Protein AF-A0A6P0I431-F1 (afdb_monomer)

Secondary structure (DSSP, 8-state):
----BTTEEEEEEEEE-SSEEEEEEEETTT--EEEEEEESSSS--HHHHT-

Sequence (51 aa):
MSVKLPGYQITQKLYEGTRTLVYRGIRATDSQTVVLKFMRNEYPTFNELLQ

Structure (mmCIF, N/CA/C/O backbone):
data_AF-A0A6P0I431-F1
#
_entry.id   AF-A0A6P0I431-F1
#
loop_
_atom_site.group_PDB
_atom_site.id
_atom_site.type_symbol
_atom_site.label_atom_id
_atom_site.label_alt_id
_atom_site.label_comp_id
_atom_site.label_asym_id
_atom_site.label_entity_id
_atom_site.label_seq_id
_atom_site.pdbx_PDB_ins_code
_atom_site.Cartn_x
_atom_site.Cartn_y
_atom_site.Cartn_z
_atom_site.occupancy
_atom_site.B_iso_or_equiv
_atom_site.auth_seq_id
_atom_site.auth_comp_id
_atom_site.auth_asym_id
_atom_site.auth_atom_id
_atom_site.pdbx_PDB_model_num
ATOM 1 N N . MET A 1 1 ? 2.187 14.492 -4.583 1.00 52.59 1 MET A N 1
ATOM 2 C CA . MET A 1 1 ? 1.034 13.650 -4.973 1.00 52.59 1 MET A CA 1
ATOM 3 C C . MET A 1 1 ? 0.357 13.128 -3.719 1.00 52.59 1 MET A C 1
ATOM 5 O O . MET A 1 1 ? 1.049 12.625 -2.843 1.00 52.59 1 MET A O 1
ATOM 9 N N . SER A 1 2 ? -0.962 13.289 -3.613 1.00 64.62 2 SER A N 1
ATOM 10 C CA . SER A 1 2 ? -1.752 12.671 -2.544 1.00 64.62 2 SER A CA 1
ATOM 11 C C . SER A 1 2 ? -2.236 11.315 -3.050 1.00 64.62 2 SER A C 1
ATOM 13 O O . SER A 1 2 ? -2.957 11.262 -4.045 1.00 64.62 2 SER A O 1
ATOM 15 N N . VAL A 1 3 ? -1.777 10.228 -2.427 1.00 80.75 3 VAL A N 1
ATOM 16 C CA . VAL A 1 3 ? -2.240 8.875 -2.753 1.00 80.75 3 VAL A CA 1
ATOM 17 C C . VAL A 1 3 ? -3.671 8.753 -2.241 1.00 80.75 3 VAL A C 1
ATOM 19 O O . VAL A 1 3 ? -3.913 8.895 -1.044 1.00 80.75 3 VAL A O 1
ATOM 22 N N . LYS A 1 4 ? -4.625 8.525 -3.146 1.00 89.56 4 LYS A N 1
ATOM 23 C CA . LYS A 1 4 ? -6.031 8.301 -2.802 1.00 89.56 4 LYS A CA 1
ATOM 24 C C . LYS A 1 4 ? -6.383 6.856 -3.113 1.00 89.56 4 LYS A C 1
ATOM 26 O O . LYS A 1 4 ? -6.298 6.442 -4.263 1.00 89.56 4 LYS A O 1
ATOM 31 N N . LEU A 1 5 ? -6.786 6.114 -2.088 1.00 93.94 5 LEU A N 1
ATOM 32 C CA . LEU A 1 5 ? -7.266 4.745 -2.217 1.00 93.94 5 LEU A CA 1
ATOM 33 C C . LEU A 1 5 ? -8.639 4.655 -1.535 1.00 93.94 5 LEU A C 1
ATOM 35 O O . LEU A 1 5 ? -8.702 4.762 -0.309 1.00 93.94 5 LEU A O 1
ATOM 39 N N . PRO A 1 6 ? -9.743 4.520 -2.291 1.00 96.06 6 PRO A N 1
ATOM 40 C CA . PRO A 1 6 ? -11.081 4.420 -1.714 1.00 96.06 6 PRO A CA 1
ATOM 41 C C . PRO A 1 6 ? -11.172 3.314 -0.656 1.00 96.06 6 PRO A C 1
ATOM 43 O O . PRO A 1 6 ? -10.621 2.232 -0.835 1.00 96.06 6 PRO A O 1
ATOM 46 N N . GLY A 1 7 ? -11.853 3.596 0.457 1.00 97.00 7 GLY A N 1
ATOM 47 C CA . GLY A 1 7 ? -11.951 2.671 1.592 1.00 97.00 7 GLY A CA 1
ATOM 48 C C . GLY A 1 7 ? -10.734 2.666 2.523 1.00 97.00 7 GLY A C 1
ATOM 49 O O . GLY A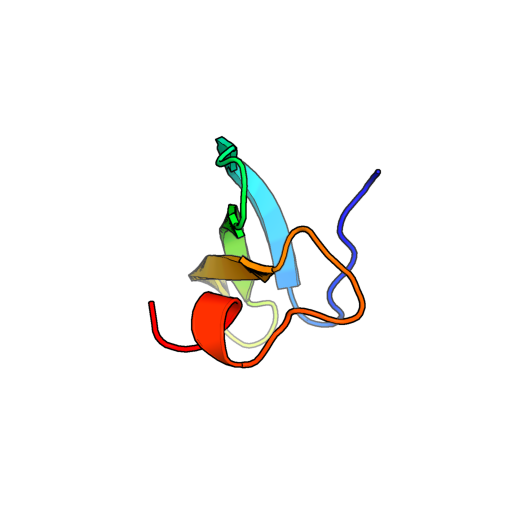 1 7 ? -10.735 1.922 3.502 1.00 97.00 7 GLY A O 1
ATOM 50 N N . TYR A 1 8 ? -9.720 3.501 2.269 1.00 97.56 8 TYR A N 1
ATOM 51 C CA . TYR A 1 8 ? -8.546 3.640 3.127 1.00 97.56 8 TYR A CA 1
ATOM 52 C C . TYR A 1 8 ? -8.210 5.110 3.374 1.00 97.56 8 TYR A C 1
ATOM 54 O O . TYR A 1 8 ? -8.161 5.928 2.456 1.00 97.56 8 TYR A O 1
ATOM 62 N N . GLN A 1 9 ? -7.901 5.437 4.623 1.00 97.19 9 GLN A N 1
ATOM 63 C CA . GLN A 1 9 ? -7.308 6.715 4.989 1.00 97.19 9 GLN A CA 1
ATOM 64 C C . GLN A 1 9 ? -5.794 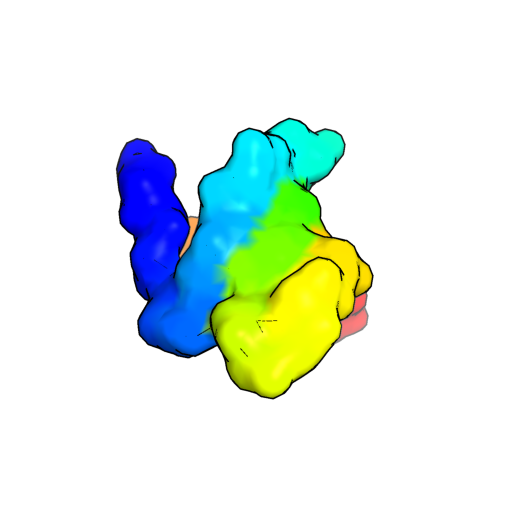6.545 5.101 1.00 97.19 9 GLN A C 1
ATOM 66 O O . GLN A 1 9 ? -5.315 5.851 5.994 1.00 97.19 9 GLN A O 1
ATOM 71 N N . ILE A 1 10 ? -5.026 7.182 4.215 1.00 96.38 10 ILE A N 1
ATOM 72 C CA . ILE A 1 10 ? -3.563 7.250 4.336 1.00 96.38 10 ILE A CA 1
ATOM 73 C C . ILE A 1 10 ? -3.227 8.183 5.507 1.00 96.38 10 ILE A C 1
ATOM 75 O O . ILE A 1 10 ? -3.667 9.331 5.520 1.00 96.38 10 ILE A O 1
ATOM 79 N N . THR A 1 11 ? -2.444 7.711 6.476 1.00 96.31 11 THR A N 1
ATOM 80 C CA . THR A 1 11 ? -2.099 8.482 7.684 1.00 96.31 11 THR A CA 1
ATOM 81 C C . THR A 1 11 ? -0.645 8.933 7.708 1.00 96.31 11 THR A C 1
ATOM 83 O O . THR A 1 11 ? -0.357 10.031 8.174 1.00 96.31 11 THR A O 1
ATOM 86 N N . GLN A 1 12 ? 0.285 8.125 7.189 1.00 96.31 12 GLN A N 1
ATOM 87 C CA . GLN A 1 12 ? 1.714 8.447 7.228 1.00 96.31 12 GLN A CA 1
ATOM 88 C C . GLN A 1 12 ? 2.476 7.771 6.085 1.00 96.31 12 GLN A C 1
ATOM 90 O O . GLN A 1 12 ? 2.212 6.616 5.760 1.00 96.31 12 GLN A O 1
ATOM 95 N N . LYS A 1 13 ? 3.477 8.449 5.510 1.00 96.44 13 LYS A N 1
ATOM 96 C CA . LYS A 1 13 ? 4.481 7.802 4.651 1.00 96.44 13 LYS A CA 1
ATOM 97 C C . LYS A 1 13 ? 5.551 7.152 5.535 1.00 96.44 13 LYS A C 1
ATOM 99 O O . LYS A 1 13 ? 6.189 7.841 6.324 1.00 96.44 13 LYS A O 1
ATOM 104 N N . LEU A 1 14 ? 5.714 5.836 5.425 1.00 97.00 14 LEU A N 1
ATOM 105 C CA . LEU A 1 14 ? 6.684 5.060 6.204 1.00 97.00 14 LEU A CA 1
ATOM 106 C C . LEU A 1 14 ? 8.023 4.923 5.479 1.00 97.00 14 LEU A C 1
ATOM 108 O O . LEU A 1 14 ? 9.065 4.904 6.125 1.00 97.00 14 LEU A O 1
ATOM 112 N N . TYR A 1 15 ? 7.995 4.821 4.150 1.00 95.94 15 TYR A N 1
ATOM 113 C CA . TYR A 1 15 ? 9.195 4.656 3.339 1.00 95.94 15 TYR A CA 1
ATOM 114 C C . TYR A 1 15 ? 9.003 5.233 1.936 1.00 95.94 15 TYR A C 1
ATOM 116 O O . TYR A 1 15 ? 7.938 5.098 1.328 1.00 95.94 15 TYR A O 1
ATOM 124 N N . GLU A 1 16 ? 10.062 5.850 1.420 1.00 95.06 16 GLU A N 1
ATOM 125 C CA . GLU A 1 16 ? 10.151 6.355 0.054 1.00 95.06 16 GLU A CA 1
ATOM 126 C C . GLU A 1 16 ? 11.384 5.771 -0.630 1.00 95.06 16 GLU A C 1
ATOM 128 O O . GLU A 1 16 ? 12.495 6.273 -0.482 1.00 95.06 16 GLU A O 1
ATOM 133 N N . GLY A 1 17 ? 11.178 4.682 -1.363 1.00 92.88 17 GLY A N 1
ATOM 134 C CA . GLY A 1 17 ? 12.220 4.044 -2.151 1.00 92.88 17 GLY A CA 1
ATOM 135 C C . GLY A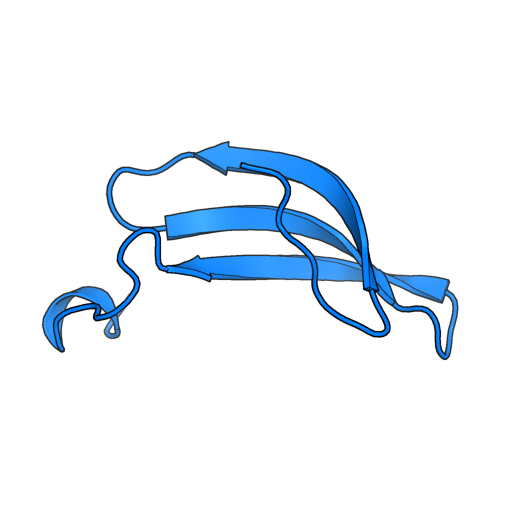 1 17 ? 12.238 4.530 -3.592 1.00 92.88 17 GLY A C 1
ATOM 136 O O . GLY A 1 17 ? 11.335 5.220 -4.069 1.00 92.88 17 GLY A O 1
ATOM 137 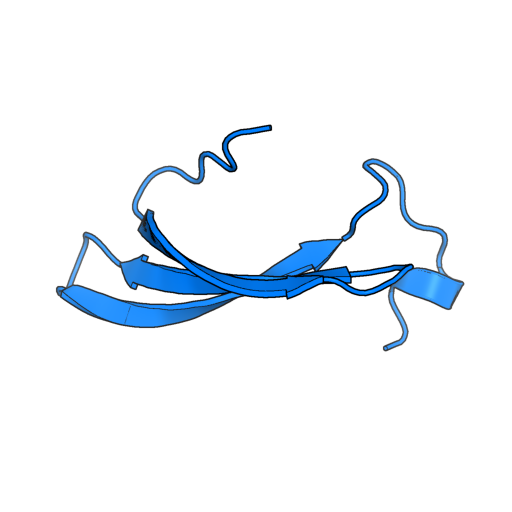N N . THR A 1 18 ? 13.259 4.096 -4.325 1.00 91.69 18 THR A N 1
ATOM 138 C CA . THR A 1 18 ? 13.381 4.355 -5.765 1.00 91.69 18 THR A CA 1
ATOM 139 C C . THR A 1 18 ? 12.266 3.694 -6.574 1.00 91.69 18 THR A C 1
ATOM 141 O O . THR A 1 18 ? 11.809 4.287 -7.545 1.00 91.69 18 THR A O 1
ATOM 144 N N . ARG A 1 19 ? 11.795 2.516 -6.139 1.00 92.19 19 ARG A N 1
ATOM 145 C CA . ARG A 1 19 ? 10.816 1.673 -6.856 1.00 92.19 19 ARG A CA 1
ATOM 146 C C . ARG A 1 19 ? 9.447 1.613 -6.185 1.00 92.19 19 ARG A C 1
ATOM 148 O O . ARG A 1 19 ? 8.439 1.436 -6.860 1.00 92.19 19 ARG A O 1
ATOM 155 N N . THR A 1 20 ? 9.399 1.756 -4.861 1.00 94.19 20 THR A N 1
ATOM 156 C CA . THR A 1 20 ? 8.180 1.553 -4.069 1.00 94.19 20 THR A CA 1
ATOM 157 C C . THR A 1 20 ? 7.995 2.637 -3.023 1.00 94.19 20 THR A C 1
ATOM 159 O O . THR A 1 20 ? 8.963 3.110 -2.424 1.00 94.19 20 THR A O 1
ATOM 162 N N . LEU A 1 21 ? 6.741 2.959 -2.735 1.00 94.88 21 LEU A N 1
ATOM 163 C CA . LEU A 1 21 ? 6.336 3.825 -1.636 1.00 94.88 21 LEU A CA 1
ATOM 164 C C . LEU A 1 21 ? 5.563 2.988 -0.620 1.00 94.88 21 LEU A C 1
ATOM 166 O O . LEU A 1 21 ? 4.690 2.210 -1.001 1.00 94.88 21 LEU A O 1
ATOM 170 N N . VAL A 1 22 ? 5.857 3.151 0.666 1.00 96.31 22 VAL A N 1
ATOM 171 C CA . VAL A 1 22 ? 5.133 2.446 1.728 1.00 96.31 22 VAL A CA 1
ATOM 172 C C . VAL A 1 22 ? 4.460 3.460 2.629 1.00 96.31 22 VAL A C 1
ATOM 174 O O . VAL A 1 22 ? 5.095 4.395 3.121 1.00 96.31 22 VAL A O 1
ATOM 177 N N . TYR A 1 23 ? 3.174 3.250 2.868 1.00 97.19 23 TYR A N 1
ATOM 178 C CA . TYR A 1 23 ? 2.354 4.089 3.724 1.00 97.19 23 TYR A CA 1
ATOM 179 C C . TYR A 1 23 ? 1.717 3.272 4.838 1.00 97.19 23 TYR A C 1
ATOM 181 O O . TYR A 1 23 ? 1.435 2.084 4.689 1.00 97.19 23 TYR A O 1
ATOM 189 N N . ARG A 1 24 ? 1.446 3.947 5.947 1.00 97.88 24 ARG A N 1
ATOM 190 C CA . ARG A 1 24 ? 0.479 3.518 6.945 1.00 97.88 24 ARG A CA 1
ATOM 191 C C . ARG A 1 24 ? -0.875 4.108 6.585 1.00 97.88 24 ARG A C 1
ATOM 193 O O . ARG A 1 24 ? -0.957 5.267 6.167 1.00 97.88 24 ARG A O 1
ATOM 200 N N . GLY A 1 25 ? -1.924 3.327 6.789 1.00 97.19 25 GLY A N 1
ATOM 201 C CA . GLY A 1 25 ? -3.290 3.811 6.690 1.00 97.19 25 GLY A CA 1
ATOM 202 C C . GLY A 1 25 ? -4.239 3.091 7.635 1.00 97.19 25 GLY A C 1
ATOM 203 O O . GLY A 1 25 ? -3.844 2.171 8.352 1.00 97.19 25 GLY A O 1
ATOM 204 N N . ILE A 1 26 ? -5.491 3.529 7.618 1.00 98.25 26 ILE A N 1
ATOM 205 C CA . ILE A 1 26 ? -6.611 2.926 8.341 1.00 98.25 26 ILE A CA 1
ATOM 206 C C . ILE A 1 26 ? -7.624 2.452 7.300 1.00 98.25 26 ILE A C 1
ATOM 208 O O . ILE A 1 26 ? -8.035 3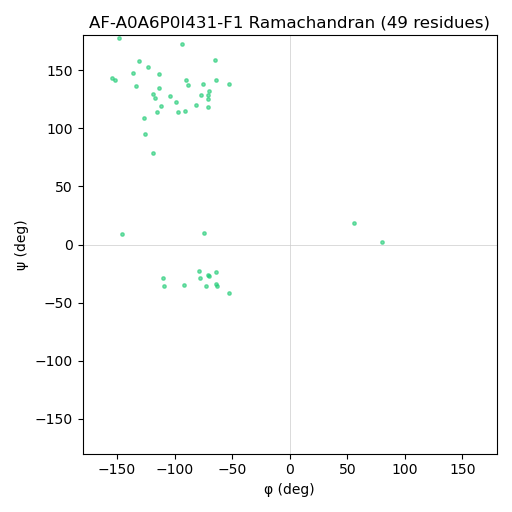.235 6.440 1.00 98.25 26 ILE A O 1
ATOM 212 N N . ARG A 1 27 ? -8.009 1.176 7.350 1.00 98.19 27 ARG A N 1
ATOM 213 C CA . ARG A 1 27 ? -9.074 0.624 6.506 1.00 98.19 27 ARG A CA 1
ATOM 214 C C . ARG A 1 27 ? -10.436 1.040 7.065 1.00 98.19 27 ARG A C 1
ATOM 216 O O . ARG A 1 27 ? -10.712 0.845 8.241 1.00 98.19 27 ARG A O 1
ATOM 223 N N . ALA A 1 28 ? -11.293 1.602 6.222 1.00 97.81 28 ALA A N 1
ATOM 224 C CA . ALA A 1 28 ? -12.547 2.218 6.648 1.00 97.81 28 ALA A CA 1
ATOM 225 C C . ALA A 1 28 ? -13.600 1.207 7.129 1.00 97.81 28 ALA A C 1
ATOM 227 O O . ALA A 1 28 ? -14.443 1.555 7.946 1.00 97.81 28 ALA A O 1
ATOM 228 N N . THR A 1 29 ? -13.564 -0.034 6.638 1.00 98.06 29 THR A N 1
ATOM 229 C CA . THR A 1 29 ? -14.588 -1.047 6.947 1.00 98.06 29 THR A CA 1
ATOM 230 C C . THR A 1 29 ? -14.527 -1.561 8.383 1.00 98.06 29 THR A C 1
ATOM 232 O O . THR A 1 29 ? -15.534 -2.026 8.899 1.00 98.06 29 THR A O 1
ATOM 235 N N . ASP A 1 30 ? -13.356 -1.512 9.017 1.00 98.19 30 ASP A N 1
ATOM 236 C CA . ASP A 1 30 ? -13.113 -2.110 10.335 1.00 98.19 30 ASP A CA 1
ATOM 237 C C . ASP A 1 30 ? -12.120 -1.320 11.201 1.00 98.19 30 ASP A C 1
ATOM 239 O O . ASP A 1 30 ? -11.708 -1.784 12.260 1.00 98.19 30 ASP A O 1
ATOM 243 N N . SER A 1 31 ? -11.727 -0.118 10.771 1.00 97.75 31 SER A N 1
ATOM 244 C CA . SER A 1 31 ? -10.726 0.728 11.436 1.00 97.75 31 SER A CA 1
ATOM 245 C C . SER A 1 31 ? -9.362 0.058 11.653 1.00 97.75 31 SER A C 1
ATOM 247 O O . SER A 1 31 ? -8.556 0.528 12.460 1.00 97.75 31 SER A O 1
ATOM 249 N N . GLN A 1 32 ? -9.055 -1.020 10.927 1.00 98.50 32 GLN A N 1
ATOM 250 C CA . GLN A 1 32 ? -7.789 -1.721 11.093 1.00 98.50 32 GLN A CA 1
ATOM 251 C C . GLN A 1 32 ? -6.632 -0.865 10.559 1.00 98.50 32 GLN A C 1
ATOM 253 O O . GLN A 1 32 ? -6.672 -0.354 9.436 1.00 98.50 32 GLN A O 1
ATOM 258 N N . THR A 1 33 ? -5.561 -0.747 11.348 1.00 98.06 33 THR A N 1
ATOM 259 C CA . THR A 1 33 ? -4.300 -0.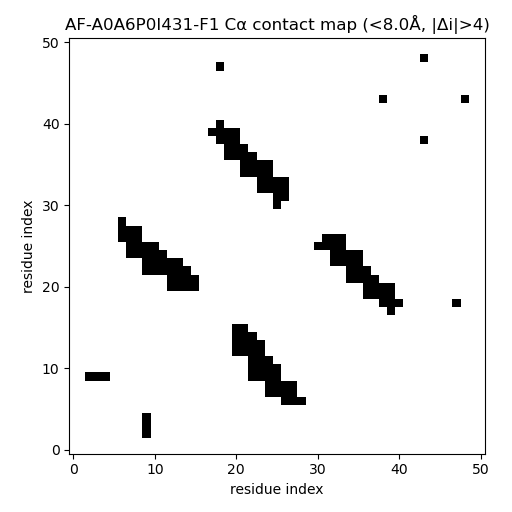161 10.873 1.00 98.06 33 THR A CA 1
ATOM 260 C C . THR A 1 33 ? -3.640 -1.121 9.889 1.00 98.06 33 THR A C 1
ATOM 262 O O . THR A 1 33 ? -3.465 -2.299 10.203 1.00 98.06 33 THR A O 1
ATOM 265 N N . VAL A 1 34 ? -3.264 -0.611 8.717 1.00 98.12 34 VAL A N 1
ATOM 266 C CA . VAL A 1 34 ? -2.695 -1.383 7.606 1.00 98.12 34 VAL A CA 1
ATOM 267 C C . VAL A 1 34 ? -1.426 -0.735 7.052 1.00 98.12 34 VAL A C 1
ATOM 269 O O . VAL A 1 34 ? -1.205 0.473 7.188 1.00 98.12 34 VAL A O 1
ATOM 272 N N . VAL A 1 35 ? -0.606 -1.550 6.387 1.00 98.00 35 VAL A N 1
ATOM 273 C CA . VAL A 1 35 ? 0.527 -1.104 5.569 1.00 98.00 35 VAL A CA 1
ATOM 274 C C . VAL A 1 35 ? 0.137 -1.224 4.098 1.00 98.00 35 VAL A C 1
ATOM 276 O O . VAL A 1 35 ? -0.317 -2.276 3.658 1.00 98.00 35 VAL A O 1
ATOM 279 N N . LEU A 1 36 ? 0.314 -0.144 3.343 1.00 96.69 36 LEU A N 1
ATOM 280 C CA . LEU A 1 36 ? -0.006 -0.058 1.920 1.00 96.69 36 LEU A CA 1
ATOM 281 C C . LEU A 1 36 ? 1.298 0.149 1.134 1.00 96.69 36 LEU A C 1
ATOM 283 O O . LEU A 1 36 ? 1.957 1.179 1.296 1.00 96.69 36 LEU A O 1
ATOM 287 N N . LYS A 1 37 ? 1.680 -0.834 0.307 1.00 94.62 37 LYS A N 1
ATOM 288 C CA . LYS A 1 37 ? 2.847 -0.777 -0.592 1.00 94.62 37 LYS A CA 1
ATOM 289 C C . LYS A 1 37 ? 2.365 -0.411 -1.994 1.00 94.62 37 LYS A C 1
ATOM 291 O O . LYS A 1 37 ? 1.532 -1.108 -2.563 1.00 94.62 37 LYS A O 1
ATOM 296 N N . PHE A 1 38 ? 2.900 0.673 -2.537 1.00 93.00 38 PHE A N 1
ATOM 297 C CA . PHE A 1 38 ? 2.625 1.145 -3.889 1.00 93.00 38 PHE A CA 1
ATOM 298 C C . PHE A 1 38 ? 3.884 1.041 -4.736 1.00 93.00 38 PHE A C 1
ATOM 300 O O . PHE A 1 38 ? 4.994 1.273 -4.247 1.00 93.00 38 PHE A O 1
ATOM 307 N N . MET A 1 39 ? 3.699 0.761 -6.020 1.00 93.50 39 MET A N 1
ATOM 308 C CA . MET A 1 39 ? 4.746 0.945 -7.017 1.00 93.50 39 MET A CA 1
ATOM 309 C C . MET A 1 39 ? 4.877 2.439 -7.317 1.00 93.50 39 MET A C 1
ATOM 311 O O . MET A 1 39 ? 3.878 3.155 -7.375 1.00 93.50 39 MET A O 1
ATOM 315 N N . ARG A 1 40 ? 6.113 2.929 -7.443 1.00 91.44 40 ARG A N 1
ATOM 316 C CA . ARG A 1 40 ? 6.379 4.346 -7.733 1.00 91.44 40 ARG A CA 1
ATOM 317 C C . ARG A 1 40 ? 6.041 4.693 -9.181 1.00 91.44 40 ARG A C 1
ATOM 319 O O . ARG A 1 40 ? 5.561 5.789 -9.445 1.00 91.44 40 ARG A O 1
ATOM 326 N N . ASN A 1 41 ? 6.293 3.747 -10.081 1.00 91.19 41 ASN A N 1
ATOM 327 C CA . ASN A 1 41 ? 5.953 3.842 -11.492 1.00 91.19 41 ASN A CA 1
ATOM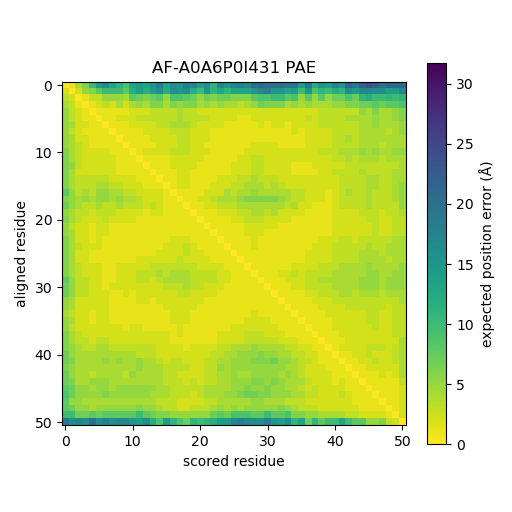 328 C C . ASN A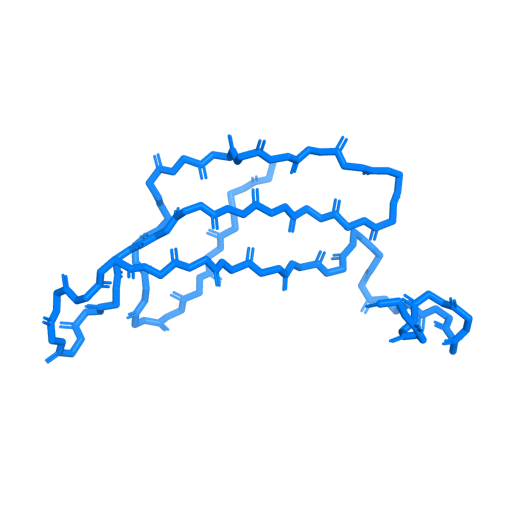 1 41 ? 4.530 3.321 -11.711 1.00 91.19 41 ASN A C 1
ATOM 330 O O . ASN A 1 41 ? 4.163 2.289 -11.152 1.00 91.19 41 ASN A O 1
ATOM 334 N N . GLU A 1 42 ? 3.752 4.021 -12.538 1.00 89.94 42 GLU A N 1
ATOM 335 C CA . GLU A 1 42 ? 2.384 3.626 -12.911 1.00 89.94 42 GLU A CA 1
ATOM 336 C C . GLU A 1 42 ? 2.368 2.291 -13.674 1.00 89.94 42 GLU A C 1
ATOM 338 O O . GLU A 1 42 ? 1.504 1.450 -13.448 1.00 89.94 42 GLU A O 1
ATOM 343 N N . TYR A 1 43 ? 3.394 2.072 -14.501 1.00 92.56 43 TYR A N 1
ATOM 344 C CA . TYR A 1 43 ? 3.628 0.841 -15.253 1.00 92.56 43 TYR A CA 1
ATOM 345 C C . TYR A 1 43 ? 4.970 0.239 -14.825 1.00 92.56 43 TYR A C 1
ATOM 347 O O . TYR A 1 43 ? 5.983 0.444 -15.497 1.00 92.56 43 TYR A O 1
ATOM 355 N N . PRO A 1 44 ? 5.022 -0.441 -13.668 1.00 93.25 44 PRO A N 1
ATOM 356 C CA . PRO A 1 44 ? 6.241 -1.088 -13.220 1.00 93.25 44 PRO A CA 1
ATOM 357 C C . PRO A 1 44 ? 6.635 -2.200 -14.196 1.00 93.25 44 PRO A C 1
ATOM 359 O O . PRO A 1 44 ? 5.802 -2.954 -14.702 1.00 93.25 44 PRO A O 1
ATOM 362 N N . THR A 1 45 ? 7.932 -2.330 -14.433 1.00 94.00 45 THR A N 1
ATOM 363 C CA . THR A 1 45 ? 8.497 -3.473 -15.148 1.00 94.00 45 THR A CA 1
ATOM 364 C C . THR A 1 45 ? 8.286 -4.758 -14.350 1.00 94.00 45 THR A C 1
ATOM 366 O O . THR A 1 45 ? 8.165 -4.744 -13.124 1.00 94.00 45 THR A O 1
ATOM 369 N N . PHE A 1 46 ? 8.332 -5.906 -15.023 1.00 92.94 46 PHE A N 1
ATOM 370 C CA . PHE A 1 46 ? 8.260 -7.203 -14.347 1.00 92.94 46 PHE A CA 1
ATOM 371 C C . PHE A 1 46 ? 9.306 -7.337 -13.226 1.00 92.94 46 PHE A C 1
ATOM 373 O O . PHE A 1 46 ? 8.986 -7.740 -12.113 1.00 92.94 46 PHE A O 1
ATOM 380 N N . ASN A 1 47 ? 10.536 -6.877 -13.473 1.00 91.62 47 ASN A N 1
ATOM 381 C CA . ASN A 1 47 ? 11.606 -6.884 -12.474 1.00 91.62 47 ASN A CA 1
ATOM 382 C C . ASN A 1 47 ? 11.317 -5.993 -11.256 1.00 91.62 47 ASN A C 1
ATOM 384 O O . ASN A 1 47 ? 11.945 -6.166 -10.211 1.00 91.62 47 ASN A O 1
ATOM 388 N N . GLU A 1 48 ? 10.455 -4.981 -11.381 1.00 90.31 48 GLU A N 1
ATOM 389 C CA . GLU A 1 48 ? 9.996 -4.153 -10.258 1.00 90.31 48 GLU A CA 1
ATOM 390 C C . GLU A 1 48 ? 8.928 -4.859 -9.422 1.00 90.31 48 GLU A C 1
ATOM 392 O O . GLU A 1 48 ? 8.873 -4.632 -8.217 1.00 90.31 48 GLU A O 1
ATOM 397 N N . LEU A 1 49 ? 8.140 -5.746 -10.030 1.00 89.62 49 LEU A N 1
ATOM 398 C CA . LEU A 1 49 ? 7.081 -6.506 -9.360 1.00 89.62 49 LEU A CA 1
ATOM 399 C C . LEU A 1 49 ? 7.594 -7.705 -8.547 1.00 89.62 49 LEU A C 1
ATOM 40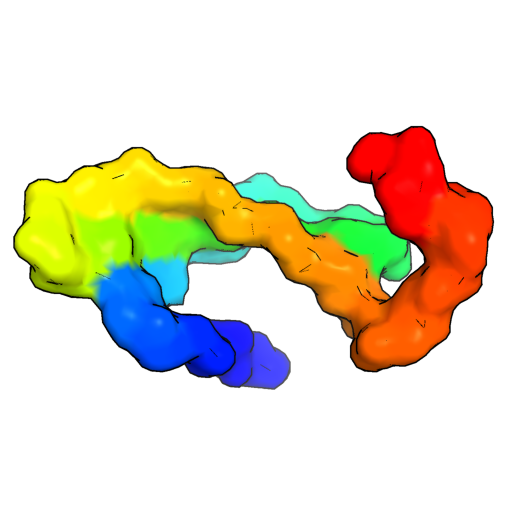1 O O . LEU A 1 49 ? 6.916 -8.135 -7.622 1.00 89.62 49 LEU A O 1
ATOM 405 N N . LEU A 1 50 ? 8.779 -8.238 -8.858 1.00 87.62 50 LEU A N 1
ATOM 406 C CA . LEU A 1 50 ? 9.354 -9.423 -8.199 1.00 87.62 50 LEU A CA 1
ATOM 407 C C . LEU A 1 50 ? 9.902 -9.186 -6.767 1.00 87.62 50 LEU A C 1
ATOM 409 O O . LEU A 1 50 ? 10.590 -10.058 -6.241 1.00 87.62 50 LEU A O 1
ATOM 413 N N . GLN A 1 51 ? 9.657 -8.021 -6.149 1.00 67.88 51 GLN A N 1
ATOM 414 C CA . GLN A 1 51 ? 10.225 -7.615 -4.847 1.00 67.88 51 GLN A CA 1
ATOM 415 C C . GLN A 1 51 ? 9.290 -7.754 -3.644 1.00 67.88 51 GLN A C 1
ATOM 417 O O . GLN A 1 51 ? 8.167 -7.191 -3.668 1.00 67.88 51 GLN A O 1
#

Nearest PDB structures (foldseek):
  6s75-assembly2_B  TM=9.374E-01  e=5.403E-02  Homo sapiens
  3vvh-assembly2_B  TM=7.647E-01  e=2.426E-01  Homo sapiens
  5dbx-assembly1_B  TM=7.206E-01  e=1.889E-01  Mus musculus
  5xvu-assembly3_C  TM=6.684E-01  e=1.471E-01  Plasmodium falciparum 3D7
  3alo-assembly1_A  TM=6.501E-01  e=3.759E-01  Homo sapiens

Foldseek 3Di:
DDDDDPQKAFDAFPDDDPFKTWTWIAGNVPRDIDIDIDTPDPDDDPVSVVD

Solvent-accessible surface area (backbone atoms only — not comparable to full-atom values): 3280 Å² total; per-residue (Å²): 136,83,83,81,50,92,66,43,47,75,74,44,82,74,44,82,55,94,60,36,35,31,28,34,27,32,34,65,91,75,66,45,79,44,79,48,80,40,67,64,48,97,78,62,51,72,83,66,66,78,112

Radius of gyration: 11.84 Å; Cα contacts (8 Å, |Δi|>4): 75; chains: 1; bounding box: 28×23×27 Å

Mean predicted aligned error: 3.33 Å

pLDDT: mean 92.71, std 8.61, range [52.59, 98.5]